Protein AF-A0A3S2DM62-F1 (afdb_monomer_lite)

Radius of gyration: 19.11 Å; chains: 1; bounding box: 49×26×54 Å

Secondary structure (DSSP, 8-state):
------PPBTTB----------EE-HHHHHHHHT-SS----TT-EEEE---S-HHHHHHHHHHTT--HHHHHHHHT-SS-EEPPHHHHHHTTSSS-S--THHHH-GGGGGSSSPPTT---PPPTTTTTSSPP--

Sequence (134 aa):
PGAWNCLAKEGAYAGLSIDAGVKCDSACAFMLAGGIRRLVGPQARLSLYPMGQKLMVKAYLEEMAISSALFAAIERRSVERRLEPDMMLKVGLTTSLQSVDALTGATICEAVPRPENCRIRPSANAEADAPAKL

Structure (mmCIF, N/CA/C/O backbone):
data_AF-A0A3S2DM62-F1
#
_entry.id   AF-A0A3S2DM62-F1
#
loop_
_atom_site.group_PDB
_atom_site.id
_atom_site.type_symbol
_atom_site.label_atom_id
_atom_site.label_alt_id
_atom_site.label_comp_id
_atom_site.label_asym_id
_atom_site.label_entity_id
_atom_site.label_seq_id
_atom_site.pdbx_PDB_ins_code
_atom_site.Cartn_x
_atom_site.Cartn_y
_atom_site.Cartn_z
_atom_site.occupancy
_atom_site.B_iso_or_equiv
_atom_site.auth_seq_id
_atom_site.auth_comp_id
_atom_site.auth_asym_id
_atom_site.auth_atom_id
_atom_site.pdbx_PDB_model_num
ATOM 1 N N . PRO A 1 1 ? 34.638 10.005 -18.981 1.00 39.81 1 PRO A N 1
ATOM 2 C CA . PRO A 1 1 ? 33.177 10.007 -18.727 1.00 39.81 1 PRO A CA 1
ATOM 3 C C . PRO A 1 1 ? 32.436 10.655 -19.907 1.00 39.81 1 PRO A C 1
ATOM 5 O O . PRO A 1 1 ? 32.638 11.835 -20.171 1.00 39.81 1 PRO A O 1
ATOM 8 N N . GLY A 1 2 ? 31.673 9.869 -20.674 1.00 50.91 2 GLY A N 1
ATOM 9 C CA . GLY A 1 2 ? 30.890 10.383 -21.803 1.00 50.91 2 GLY A CA 1
ATOM 10 C C . GLY A 1 2 ? 29.743 11.269 -21.315 1.00 50.91 2 GLY A C 1
ATOM 11 O O . GLY A 1 2 ? 29.118 10.962 -20.302 1.00 50.91 2 GLY A O 1
ATOM 12 N N . ALA A 1 3 ? 29.498 12.382 -22.005 1.00 52.56 3 ALA A N 1
ATOM 13 C CA . ALA A 1 3 ? 28.375 13.261 -21.710 1.00 52.56 3 ALA A CA 1
ATOM 14 C C . ALA A 1 3 ? 27.061 12.498 -21.931 1.00 52.56 3 ALA A C 1
ATOM 16 O O . ALA A 1 3 ? 26.787 12.042 -23.041 1.00 52.56 3 ALA A O 1
ATOM 17 N N . TRP A 1 4 ? 26.261 12.357 -20.876 1.00 61.16 4 TRP A N 1
ATOM 18 C CA . TRP A 1 4 ? 24.910 11.817 -20.964 1.00 61.16 4 TRP A CA 1
ATOM 19 C C . TRP A 1 4 ? 24.067 12.814 -21.760 1.00 61.16 4 TRP A C 1
ATOM 21 O O . TRP A 1 4 ? 23.696 13.869 -21.248 1.00 61.16 4 TRP A O 1
ATOM 31 N N . ASN A 1 5 ? 23.815 12.529 -23.035 1.00 61.22 5 ASN A N 1
ATOM 32 C CA . ASN A 1 5 ? 22.840 13.275 -23.810 1.00 61.22 5 ASN A CA 1
ATOM 33 C C . ASN A 1 5 ? 21.483 12.589 -23.605 1.00 61.22 5 ASN A C 1
ATOM 35 O O . ASN A 1 5 ? 21.317 11.408 -23.883 1.00 61.22 5 ASN A O 1
ATOM 39 N N . CYS A 1 6 ? 20.499 13.296 -23.054 1.00 65.75 6 CYS A N 1
ATOM 40 C CA . CYS A 1 6 ? 19.151 12.760 -22.838 1.00 65.75 6 CYS A CA 1
ATOM 41 C C . CYS A 1 6 ? 18.383 12.633 -24.170 1.00 65.75 6 CYS A C 1
ATOM 43 O O . CYS A 1 6 ? 17.266 13.130 -24.301 1.00 65.75 6 CYS A O 1
ATOM 45 N N . LEU A 1 7 ? 18.995 12.041 -25.198 1.00 69.88 7 LEU A N 1
ATOM 46 C CA . LEU A 1 7 ? 18.390 11.842 -26.507 1.00 69.88 7 LEU A CA 1
ATOM 47 C C . LEU A 1 7 ? 17.576 10.548 -26.499 1.00 69.88 7 LEU A C 1
ATOM 49 O O . LEU A 1 7 ? 18.064 9.488 -26.114 1.00 69.88 7 LEU A O 1
ATOM 53 N N . ALA A 1 8 ? 16.320 10.648 -26.931 1.00 65.88 8 ALA A N 1
ATOM 54 C CA . ALA A 1 8 ? 15.441 9.500 -27.080 1.00 65.88 8 ALA A CA 1
ATOM 55 C C . ALA A 1 8 ? 15.969 8.564 -28.175 1.00 65.88 8 ALA A C 1
ATOM 57 O O . ALA A 1 8 ? 16.284 9.007 -29.283 1.00 65.88 8 ALA A O 1
ATOM 58 N N . LYS A 1 9 ? 16.001 7.259 -27.900 1.00 64.19 9 LYS A N 1
ATOM 59 C CA . LYS A 1 9 ? 16.238 6.255 -28.938 1.00 64.19 9 LYS A CA 1
ATOM 60 C C . LYS A 1 9 ? 14.898 5.973 -29.614 1.00 64.19 9 LYS A C 1
ATOM 62 O O . LYS A 1 9 ? 13.932 5.648 -28.933 1.00 64.19 9 LYS A O 1
ATOM 67 N N . GLU A 1 10 ? 14.820 6.155 -30.932 1.00 65.31 10 GLU A N 1
ATOM 68 C CA . GLU A 1 10 ? 13.584 5.929 -31.710 1.00 65.31 10 GLU A CA 1
ATOM 69 C C . GLU A 1 10 ? 12.370 6.729 -31.184 1.00 65.31 10 GLU A C 1
ATOM 71 O O . GLU A 1 10 ? 11.228 6.281 -31.232 1.00 65.31 10 GLU A O 1
ATOM 76 N N . GLY A 1 11 ? 12.611 7.931 -30.648 1.00 67.88 11 GLY A N 1
ATOM 77 C CA . GLY A 1 11 ? 11.551 8.806 -30.135 1.00 67.88 11 GLY A CA 1
ATOM 78 C C . GLY A 1 11 ? 10.948 8.382 -28.791 1.00 67.88 11 GLY A C 1
ATOM 79 O O . GLY A 1 11 ? 9.983 9.004 -28.349 1.00 67.88 11 GLY A O 1
ATOM 80 N N . ALA A 1 12 ? 11.506 7.373 -28.113 1.00 66.06 12 ALA A N 1
ATOM 81 C CA . ALA A 1 12 ? 11.097 7.003 -26.763 1.00 66.06 12 ALA A CA 1
ATOM 82 C C . ALA A 1 12 ? 12.275 6.911 -25.779 1.00 66.06 12 ALA A C 1
ATOM 84 O O . ALA A 1 12 ? 13.431 6.660 -26.127 1.00 66.06 12 ALA A O 1
ATOM 85 N N . TYR A 1 13 ? 11.951 7.169 -24.515 1.00 69.31 13 TYR A N 1
ATOM 86 C CA . TYR A 1 13 ? 12.885 7.148 -23.401 1.00 69.31 13 TYR A CA 1
ATOM 87 C C . TYR A 1 13 ? 12.747 5.829 -22.650 1.00 69.31 13 TYR A C 1
ATOM 89 O O . TYR A 1 13 ? 11.641 5.444 -22.270 1.00 69.31 13 TYR A O 1
ATOM 97 N N . ALA A 1 14 ? 13.867 5.149 -22.420 1.00 71.62 14 ALA A N 1
ATOM 98 C CA . ALA A 1 14 ? 13.937 4.081 -21.436 1.00 71.62 14 ALA A CA 1
ATOM 99 C C . ALA A 1 14 ? 14.334 4.701 -20.092 1.00 71.62 14 ALA A C 1
ATOM 101 O O . ALA A 1 14 ? 15.314 5.440 -20.016 1.00 71.62 14 ALA A O 1
ATOM 102 N N . GLY A 1 15 ? 13.566 4.412 -19.048 1.00 70.19 15 GLY A N 1
ATOM 103 C CA . GLY A 1 15 ? 13.829 4.876 -17.691 1.00 70.19 15 GLY A CA 1
ATOM 104 C C . GLY A 1 15 ? 13.506 3.782 -16.686 1.00 70.19 15 GLY A C 1
ATOM 105 O O . GLY A 1 15 ? 12.772 2.843 -16.995 1.00 70.19 15 GLY A O 1
ATOM 106 N N . LEU A 1 16 ? 14.073 3.906 -15.492 1.00 70.25 16 LEU A N 1
ATOM 107 C CA . LEU A 1 16 ? 13.788 3.026 -14.366 1.00 70.25 16 LEU A CA 1
ATOM 108 C C . LEU A 1 16 ? 12.918 3.771 -13.363 1.00 70.25 16 LEU A C 1
ATOM 110 O O . LEU A 1 16 ? 13.188 4.933 -13.048 1.00 70.25 16 LEU A O 1
ATOM 114 N N . SER A 1 17 ? 11.893 3.099 -12.847 1.00 71.94 17 SER A N 1
ATOM 115 C CA . SER A 1 17 ? 11.264 3.527 -11.605 1.00 71.94 17 SER A CA 1
ATOM 116 C C . SER A 1 17 ? 12.194 3.192 -10.453 1.00 71.94 17 SER A C 1
ATOM 118 O O . SER A 1 17 ? 12.746 2.100 -10.393 1.00 71.94 17 SER A O 1
ATOM 120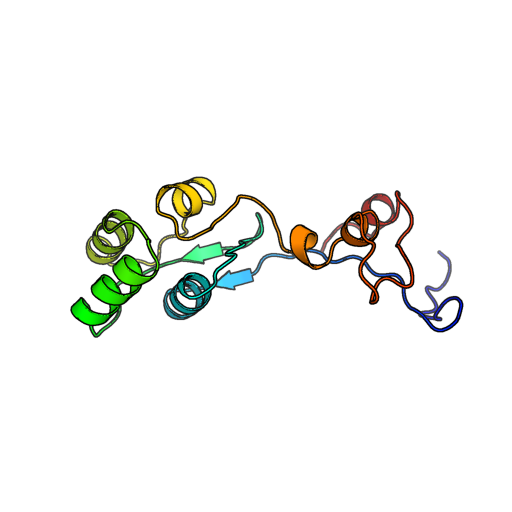 N N . ILE A 1 18 ? 12.374 4.141 -9.540 1.00 69.88 18 ILE A N 1
ATOM 121 C CA . ILE A 1 18 ? 13.076 3.897 -8.286 1.00 69.88 18 ILE A CA 1
ATOM 122 C C . ILE A 1 18 ? 12.195 4.356 -7.131 1.00 69.88 18 ILE A C 1
ATOM 124 O O . ILE A 1 18 ? 11.676 5.471 -7.135 1.00 69.88 18 ILE A O 1
ATOM 128 N N . ASP A 1 19 ? 12.044 3.503 -6.120 1.00 73.25 19 ASP A N 1
ATOM 129 C CA . ASP A 1 19 ? 11.612 3.947 -4.796 1.00 73.25 19 ASP A CA 1
ATOM 130 C C . ASP A 1 19 ? 12.816 4.608 -4.107 1.00 73.25 19 ASP A C 1
ATOM 132 O O . ASP A 1 19 ? 13.824 3.940 -3.841 1.00 73.25 19 ASP A O 1
ATOM 136 N N . ALA A 1 20 ? 12.724 5.926 -3.909 1.00 74.12 20 ALA A N 1
ATOM 137 C CA . ALA A 1 20 ? 13.711 6.763 -3.221 1.00 74.12 20 ALA A CA 1
ATOM 138 C C . ALA A 1 20 ? 13.289 7.099 -1.775 1.00 74.12 20 ALA A C 1
ATOM 140 O O . ALA A 1 20 ? 13.870 7.971 -1.129 1.00 74.12 20 ALA A O 1
ATOM 141 N N . GLY A 1 21 ? 12.261 6.416 -1.262 1.00 78.75 21 GLY A N 1
ATOM 142 C CA . GLY A 1 21 ? 11.695 6.673 0.050 1.00 78.75 21 GLY A CA 1
ATOM 143 C C . GLY A 1 21 ? 10.789 7.906 0.073 1.00 78.75 21 GLY A C 1
ATOM 144 O O . GLY A 1 21 ? 11.081 8.970 -0.465 1.00 78.75 21 GLY A O 1
ATOM 145 N N . VAL A 1 22 ? 9.660 7.768 0.759 1.00 85.12 22 VAL A N 1
ATOM 146 C CA . VAL A 1 22 ? 8.681 8.837 0.984 1.00 85.12 22 VAL A CA 1
ATOM 147 C C . VAL A 1 22 ? 8.226 8.802 2.438 1.00 85.12 22 VAL A C 1
ATOM 149 O O . VAL A 1 22 ? 8.320 7.763 3.096 1.00 85.12 22 VAL A O 1
ATOM 152 N N . LYS A 1 23 ? 7.744 9.929 2.964 1.00 89.38 23 LYS A N 1
ATOM 153 C CA . LYS A 1 23 ? 7.037 9.973 4.249 1.00 89.38 23 LYS A CA 1
ATOM 154 C C . LYS A 1 23 ? 5.543 10.153 3.995 1.00 89.38 23 LYS A C 1
ATOM 156 O O . LYS A 1 23 ? 5.158 11.026 3.226 1.00 89.38 23 LYS A O 1
ATOM 161 N N . CYS A 1 24 ? 4.733 9.321 4.634 1.00 89.50 24 CYS A N 1
ATOM 162 C CA . CYS A 1 24 ? 3.280 9.290 4.504 1.00 89.50 24 CYS A CA 1
ATOM 163 C C . CYS A 1 24 ? 2.692 9.199 5.912 1.00 89.50 24 CYS A C 1
ATOM 165 O O . CYS A 1 24 ? 2.918 8.207 6.602 1.00 89.50 24 CYS A O 1
ATOM 167 N N . ASP A 1 25 ? 1.995 10.238 6.355 1.00 90.00 25 ASP A N 1
ATOM 168 C CA . ASP A 1 25 ? 1.369 10.267 7.674 1.00 90.00 25 ASP A CA 1
ATOM 169 C C . ASP A 1 25 ? -0.110 9.842 7.606 1.00 90.00 25 ASP A C 1
ATOM 171 O O . ASP A 1 25 ? -0.594 9.360 6.577 1.00 90.00 25 ASP A O 1
ATOM 175 N N . SER A 1 26 ? -0.837 9.998 8.713 1.00 89.38 26 SER A N 1
ATOM 176 C CA . SER A 1 26 ? -2.199 9.490 8.902 1.00 89.38 26 SER A CA 1
ATOM 177 C C . SER A 1 26 ? -3.157 9.754 7.736 1.00 89.38 26 SER A C 1
ATOM 179 O O . SER A 1 26 ? -3.833 8.830 7.290 1.00 89.38 26 SER A O 1
ATOM 181 N N . ALA A 1 27 ? -3.221 10.982 7.208 1.00 90.00 27 ALA A N 1
ATOM 182 C CA . ALA A 1 27 ? -4.144 11.294 6.113 1.00 90.00 27 ALA A CA 1
ATOM 183 C C . ALA A 1 27 ? -3.771 10.536 4.828 1.00 90.00 27 ALA A C 1
ATOM 185 O O . ALA A 1 27 ? -4.629 9.956 4.163 1.00 90.00 27 ALA A O 1
ATOM 186 N N . CYS A 1 28 ? -2.476 10.478 4.521 1.00 92.50 28 CYS A N 1
ATOM 187 C CA . CYS A 1 28 ? -1.950 9.730 3.386 1.00 92.50 28 CYS A CA 1
ATOM 188 C C . CYS A 1 28 ? -2.199 8.214 3.530 1.00 92.50 28 CYS A C 1
ATOM 190 O O . CYS A 1 28 ? -2.580 7.550 2.566 1.00 92.50 28 CYS A O 1
ATOM 192 N N . ALA A 1 29 ? -2.075 7.667 4.740 1.00 91.44 29 ALA A N 1
ATOM 193 C CA . ALA A 1 29 ? -2.364 6.263 5.013 1.00 91.44 29 ALA A CA 1
ATOM 194 C C . ALA A 1 29 ? -3.844 5.901 4.809 1.00 91.44 29 ALA A C 1
ATOM 196 O O . ALA A 1 29 ? -4.152 4.804 4.340 1.00 91.44 29 ALA A O 1
ATOM 197 N N . PHE A 1 30 ? -4.765 6.818 5.120 1.00 92.00 30 PHE A N 1
ATOM 198 C CA . PHE A 1 30 ? -6.180 6.619 4.811 1.00 92.00 30 PHE A CA 1
ATOM 199 C C . PHE A 1 30 ? -6.452 6.716 3.309 1.00 92.00 30 PHE A C 1
ATOM 201 O O . PHE A 1 30 ? -7.203 5.904 2.792 1.00 92.00 30 PHE A O 1
ATOM 208 N N . MET A 1 31 ? -5.776 7.598 2.570 1.00 94.19 31 MET A N 1
ATOM 209 C CA . MET A 1 31 ? -5.866 7.587 1.101 1.00 94.19 31 MET A CA 1
ATOM 210 C C . MET A 1 31 ? -5.388 6.255 0.504 1.00 94.19 31 MET A C 1
ATOM 212 O O . MET A 1 31 ? -6.030 5.719 -0.398 1.00 94.19 31 MET A O 1
ATOM 216 N N . LEU A 1 32 ? -4.301 5.686 1.039 1.00 93.38 32 LEU A N 1
ATOM 217 C CA . LEU A 1 32 ? -3.826 4.353 0.660 1.00 93.38 32 LEU A CA 1
ATOM 218 C C . LEU A 1 32 ? -4.876 3.269 0.957 1.00 93.38 32 LEU A C 1
ATOM 220 O O . LEU A 1 32 ? -5.102 2.398 0.119 1.00 93.38 32 LEU A O 1
ATOM 224 N N . ALA A 1 33 ? -5.522 3.319 2.126 1.00 94.62 33 ALA A N 1
ATOM 225 C CA . ALA A 1 33 ? -6.517 2.335 2.555 1.00 94.62 33 ALA A CA 1
ATOM 226 C C . ALA A 1 33 ? -7.688 2.176 1.571 1.00 94.62 33 ALA A C 1
ATOM 228 O O . ALA A 1 33 ? -8.210 1.067 1.454 1.00 94.62 33 ALA A O 1
ATOM 229 N N . GLY A 1 34 ? -8.038 3.242 0.841 1.00 94.81 34 GLY A N 1
ATOM 230 C CA . GLY A 1 34 ? -9.133 3.272 -0.134 1.00 94.81 34 GLY A CA 1
ATOM 231 C C . GLY A 1 34 ? -8.851 2.562 -1.458 1.00 94.81 34 GLY A C 1
ATOM 232 O O . GLY A 1 34 ? -9.745 2.441 -2.292 1.00 94.81 34 GLY A O 1
ATOM 233 N N . GLY A 1 35 ? -7.616 2.110 -1.688 1.00 92.88 35 GLY A N 1
ATOM 234 C CA . GLY A 1 35 ? -7.244 1.386 -2.901 1.00 92.88 35 GLY A CA 1
ATOM 235 C C . GLY A 1 35 ? -7.601 -0.103 -2.857 1.00 92.88 35 GLY A C 1
ATOM 236 O O . GLY A 1 35 ? -7.514 -0.749 -1.817 1.00 92.88 35 GLY A O 1
ATOM 237 N N . ILE A 1 36 ? -7.897 -0.685 -4.025 1.00 90.75 36 ILE A N 1
ATOM 238 C CA . ILE A 1 36 ? -8.071 -2.145 -4.188 1.00 90.75 36 ILE A CA 1
ATOM 239 C C . ILE A 1 36 ? -6.715 -2.868 -4.157 1.00 90.75 36 ILE A C 1
ATOM 241 O O . ILE A 1 36 ? -6.596 -3.979 -3.646 1.00 90.75 36 ILE A O 1
ATOM 245 N N . ARG A 1 37 ? -5.670 -2.231 -4.700 1.00 90.81 37 ARG A N 1
ATOM 246 C CA . ARG A 1 37 ? -4.278 -2.692 -4.623 1.00 90.81 37 ARG A CA 1
ATOM 247 C C . ARG A 1 37 ? -3.467 -1.639 -3.882 1.00 90.81 37 ARG A C 1
ATOM 249 O O . ARG A 1 37 ? -3.348 -0.513 -4.353 1.00 90.81 37 ARG A O 1
ATOM 256 N N . ARG A 1 38 ? -2.929 -2.012 -2.723 1.00 92.31 38 ARG A N 1
ATOM 257 C CA . ARG A 1 38 ? -2.269 -1.099 -1.781 1.00 92.31 38 ARG A CA 1
ATOM 258 C C . ARG A 1 38 ? -0.820 -1.524 -1.630 1.00 92.31 38 ARG A C 1
ATOM 260 O O . ARG A 1 38 ? -0.547 -2.581 -1.056 1.00 92.31 38 ARG A O 1
ATOM 267 N N . LEU A 1 39 ? 0.078 -0.729 -2.199 1.00 89.75 39 LEU A N 1
ATOM 268 C CA . LEU A 1 39 ? 1.507 -1.014 -2.286 1.00 89.75 39 LEU A CA 1
ATOM 269 C C . LEU A 1 39 ? 2.282 0.059 -1.531 1.00 89.75 39 LEU A C 1
ATOM 271 O O . LEU A 1 39 ? 1.984 1.245 -1.651 1.00 89.75 39 LEU A O 1
ATOM 275 N N . VAL A 1 40 ? 3.280 -0.367 -0.767 1.00 89.19 40 VAL A N 1
ATOM 276 C CA . VAL A 1 40 ? 4.182 0.525 -0.039 1.00 89.19 40 VAL A CA 1
ATOM 277 C C . VAL A 1 40 ? 5.590 0.025 -0.293 1.00 89.19 40 VAL A C 1
ATOM 279 O O . VAL A 1 40 ? 5.904 -1.129 -0.005 1.00 89.19 40 VAL A O 1
ATOM 282 N N . GLY A 1 41 ? 6.420 0.889 -0.869 1.00 85.81 41 GLY A N 1
ATOM 283 C CA . GLY A 1 41 ? 7.806 0.554 -1.154 1.00 85.81 41 GLY A CA 1
ATOM 284 C C . GLY A 1 41 ? 8.628 0.357 0.130 1.00 85.81 41 GLY A C 1
ATOM 285 O O . GLY A 1 41 ? 8.304 0.934 1.174 1.00 85.81 41 GLY A O 1
ATOM 286 N N . PRO A 1 42 ? 9.695 -0.458 0.095 1.00 81.81 42 PRO A N 1
ATOM 287 C CA . PRO A 1 42 ? 10.470 -0.830 1.282 1.00 81.81 42 PRO A CA 1
ATOM 288 C C . PRO A 1 42 ? 11.163 0.363 1.957 1.00 81.81 42 PRO A C 1
ATOM 290 O O . PRO A 1 42 ? 11.441 0.324 3.159 1.00 81.81 42 PRO A O 1
ATOM 293 N N . GLN A 1 43 ? 11.441 1.434 1.207 1.00 83.31 43 GLN A N 1
ATOM 294 C CA . GLN A 1 43 ? 12.073 2.638 1.747 1.00 83.31 43 GLN A CA 1
ATOM 295 C C . GLN A 1 43 ? 11.059 3.676 2.240 1.00 83.31 43 GLN A C 1
ATOM 297 O O . GLN A 1 43 ? 11.438 4.649 2.899 1.00 83.31 43 GLN A O 1
ATOM 302 N N . ALA A 1 44 ? 9.765 3.466 1.989 1.00 87.56 44 ALA A N 1
ATOM 303 C CA . ALA A 1 44 ? 8.722 4.343 2.486 1.00 87.56 44 ALA A CA 1
ATOM 304 C C . ALA A 1 44 ? 8.601 4.269 4.019 1.00 87.56 44 ALA A C 1
ATOM 306 O O . ALA A 1 44 ? 8.796 3.239 4.680 1.00 87.56 44 ALA A O 1
ATOM 307 N N . ARG A 1 45 ? 8.276 5.417 4.610 1.00 89.00 45 ARG A N 1
ATOM 308 C CA . ARG A 1 45 ? 7.981 5.571 6.030 1.00 89.00 45 ARG A CA 1
ATOM 309 C C . ARG A 1 45 ? 6.532 5.988 6.161 1.00 89.00 45 ARG A C 1
ATOM 311 O O . ARG A 1 45 ? 6.191 7.133 5.880 1.00 89.00 45 ARG A O 1
ATOM 318 N N . LEU A 1 46 ? 5.706 5.043 6.583 1.00 90.94 46 LEU A N 1
ATOM 319 C CA . LEU A 1 46 ? 4.287 5.266 6.787 1.00 90.94 46 LEU A CA 1
ATOM 320 C C . LEU A 1 46 ? 3.995 5.294 8.281 1.00 90.94 46 LEU A C 1
ATOM 322 O O . LEU A 1 46 ? 4.458 4.416 9.014 1.00 90.94 46 LEU A O 1
ATOM 326 N N . SER A 1 47 ? 3.283 6.313 8.738 1.00 89.50 47 SER A N 1
ATOM 327 C CA . SER A 1 47 ? 3.027 6.555 10.148 1.00 89.50 47 SER A CA 1
ATOM 328 C C . SER A 1 47 ? 1.570 6.904 10.405 1.00 89.50 47 SER A C 1
ATOM 330 O O . SER A 1 47 ? 0.875 7.433 9.544 1.00 89.50 47 SER A O 1
ATOM 332 N N . LEU A 1 48 ? 1.097 6.565 11.605 1.00 88.88 48 LEU A N 1
ATOM 333 C CA . LEU A 1 48 ? -0.276 6.819 12.026 1.00 88.88 48 LEU A CA 1
ATOM 334 C C . LEU A 1 48 ? -0.311 7.403 13.438 1.00 88.88 48 LEU A C 1
ATOM 336 O O . LEU A 1 48 ? 0.491 7.032 14.300 1.00 88.88 48 LEU A O 1
ATOM 340 N N . TYR A 1 49 ? -1.285 8.273 13.663 1.00 88.12 49 TYR A N 1
ATOM 341 C CA . TYR A 1 49 ? -1.650 8.869 14.943 1.00 88.12 49 TYR A CA 1
ATOM 342 C C . TYR A 1 49 ? -3.168 9.129 14.978 1.00 88.12 49 TYR A C 1
ATOM 344 O O . TYR A 1 49 ? -3.795 9.217 13.916 1.00 88.12 49 TYR A O 1
ATOM 352 N N . PRO A 1 50 ? -3.785 9.221 16.170 1.00 88.50 50 PRO A N 1
ATOM 353 C CA . PRO A 1 50 ? -5.216 9.471 16.296 1.00 88.50 50 PRO A CA 1
ATOM 354 C C . PRO A 1 50 ? -5.642 10.744 15.569 1.00 88.50 50 PRO A C 1
ATOM 356 O O . PRO A 1 50 ? -5.063 11.810 15.763 1.00 88.50 50 PRO A O 1
ATOM 359 N N . MET A 1 51 ? -6.689 10.624 14.761 1.00 84.62 51 MET A N 1
ATOM 360 C CA . MET A 1 51 ? -7.323 11.734 14.057 1.00 84.62 51 MET A CA 1
ATOM 361 C C . MET A 1 51 ? -8.686 12.047 14.687 1.00 84.62 51 MET A C 1
ATOM 363 O O . MET A 1 51 ? -9.219 11.279 15.495 1.00 84.62 51 MET A O 1
ATOM 367 N N . GLY A 1 52 ? -9.263 13.193 14.322 1.00 87.88 52 GLY A N 1
ATOM 368 C CA . GLY A 1 52 ? -10.658 13.498 14.646 1.00 87.88 52 GLY A CA 1
ATOM 369 C C . GLY A 1 52 ? -11.632 12.484 14.025 1.00 87.88 52 GLY A C 1
ATOM 370 O O . GLY A 1 52 ? -11.246 11.638 13.225 1.00 87.88 52 GLY A O 1
ATOM 371 N N . GLN A 1 53 ? -12.919 12.579 14.378 1.00 90.75 53 GLN A N 1
ATOM 372 C CA . GLN A 1 53 ? -13.980 11.719 13.820 1.00 90.75 53 GLN A CA 1
ATOM 373 C C . GLN A 1 53 ? -13.717 10.208 13.995 1.00 90.75 53 GLN A C 1
ATOM 375 O O . GLN A 1 53 ? -13.941 9.409 13.091 1.00 90.75 53 GLN A O 1
ATOM 380 N N . LYS A 1 54 ? -13.275 9.803 15.191 1.00 91.31 54 LYS A N 1
ATOM 381 C CA . LYS A 1 54 ? -12.872 8.426 15.537 1.00 91.31 54 LYS A CA 1
ATOM 382 C C . LYS A 1 54 ? -13.809 7.326 15.029 1.00 91.31 54 LYS A C 1
ATOM 384 O O . LYS A 1 54 ? -13.340 6.316 14.516 1.00 91.31 54 LYS A O 1
ATOM 389 N N . LEU A 1 55 ? -15.122 7.520 15.162 1.00 93.25 55 LEU A N 1
ATOM 390 C CA . LEU A 1 55 ? -16.118 6.548 14.702 1.00 93.25 55 LEU A CA 1
ATOM 391 C C . LEU A 1 55 ? -16.127 6.404 13.174 1.00 93.25 55 LEU A C 1
ATOM 393 O O . LEU A 1 55 ? -16.205 5.282 12.687 1.00 93.25 55 LEU A O 1
ATOM 397 N N . MET A 1 56 ? -15.975 7.509 12.436 1.00 94.00 56 MET A N 1
ATOM 398 C CA . MET A 1 56 ? -15.883 7.489 10.972 1.00 94.00 56 MET A CA 1
ATOM 399 C C . MET A 1 56 ? -14.592 6.819 10.513 1.00 94.00 56 MET A C 1
ATOM 401 O O . MET A 1 56 ? -14.627 5.975 9.628 1.00 94.00 56 MET A O 1
ATOM 405 N N . VAL A 1 57 ? -13.462 7.131 11.157 1.00 93.25 57 VAL A N 1
ATOM 406 C CA . VAL A 1 57 ? -12.172 6.492 10.850 1.00 93.25 57 VAL A CA 1
ATOM 407 C C . VAL A 1 57 ? -12.242 4.986 11.092 1.00 93.25 57 VAL A C 1
ATOM 409 O O . VAL A 1 57 ? -11.805 4.207 10.250 1.00 93.25 57 VAL A O 1
ATOM 412 N N . LYS A 1 58 ? -12.813 4.559 12.223 1.00 94.00 58 LYS A N 1
ATOM 413 C CA . LYS A 1 58 ? -12.987 3.137 12.522 1.00 94.00 58 LYS A CA 1
ATOM 414 C C . LYS A 1 58 ? -13.869 2.447 11.475 1.00 94.00 58 LYS A C 1
ATOM 416 O O . LYS A 1 58 ? -13.453 1.423 10.945 1.00 94.00 58 LYS A O 1
ATOM 421 N N . ALA A 1 59 ? -15.038 3.016 11.171 1.00 96.00 59 ALA A N 1
ATOM 422 C CA . ALA A 1 59 ? -15.964 2.462 10.184 1.00 96.00 59 ALA A CA 1
ATOM 423 C C . ALA A 1 59 ? -15.323 2.368 8.791 1.00 96.00 59 ALA A C 1
ATOM 425 O O . ALA A 1 59 ? -15.423 1.336 8.141 1.00 96.00 59 ALA A O 1
ATOM 426 N N . TYR A 1 60 ? -14.591 3.405 8.379 1.00 94.94 60 TYR A N 1
ATOM 427 C CA . TYR A 1 60 ? -13.853 3.427 7.120 1.00 94.94 60 TYR A CA 1
ATOM 428 C C . TYR A 1 60 ? -12.806 2.309 7.034 1.00 94.94 60 TYR A C 1
ATOM 430 O O . TYR A 1 60 ? -12.735 1.594 6.038 1.00 94.94 60 TYR A O 1
ATOM 438 N N . LEU A 1 61 ? -12.002 2.118 8.086 1.00 94.94 61 LEU A N 1
ATOM 439 C CA . LEU A 1 61 ? -11.019 1.033 8.118 1.00 94.94 61 LEU A CA 1
ATOM 440 C C . LEU A 1 61 ? -11.696 -0.344 8.038 1.00 94.94 61 LEU A C 1
ATOM 442 O O . LEU A 1 61 ? -11.219 -1.208 7.305 1.00 94.94 61 LEU A O 1
ATOM 446 N N . GLU A 1 62 ? -12.810 -0.537 8.747 1.00 95.75 62 GLU A N 1
ATOM 447 C CA . GLU A 1 62 ? -13.594 -1.776 8.695 1.00 95.75 62 GLU A CA 1
ATOM 448 C C . GLU A 1 62 ? -14.178 -2.026 7.291 1.00 95.75 62 GLU A C 1
ATOM 450 O O . GLU A 1 62 ? -14.065 -3.141 6.782 1.00 95.75 62 GLU A O 1
ATOM 455 N N . GLU A 1 63 ? -14.715 -0.994 6.631 1.00 96.38 63 GLU A N 1
ATOM 456 C CA . GLU A 1 63 ? -15.229 -1.062 5.254 1.00 96.38 63 GLU A CA 1
ATOM 457 C C . GLU A 1 63 ? -14.131 -1.439 4.247 1.00 96.38 63 GLU A C 1
ATOM 459 O O . GLU A 1 63 ? -14.349 -2.253 3.352 1.00 96.38 63 GLU A O 1
ATOM 464 N N . MET A 1 64 ? -12.914 -0.919 4.436 1.00 96.69 64 MET A N 1
ATOM 465 C CA . MET A 1 64 ? -11.743 -1.235 3.606 1.00 96.69 64 MET A CA 1
ATOM 466 C C . MET A 1 64 ? -11.075 -2.579 3.963 1.00 96.69 64 MET A C 1
ATOM 468 O O . MET A 1 64 ? -9.949 -2.856 3.520 1.00 96.69 64 MET A O 1
ATOM 472 N N . ALA A 1 65 ? -11.748 -3.404 4.775 1.00 95.88 65 ALA A N 1
ATOM 473 C CA . ALA A 1 65 ? -11.277 -4.694 5.278 1.00 95.88 65 ALA A CA 1
ATOM 474 C C . ALA A 1 65 ? -9.917 -4.614 6.001 1.00 95.88 65 ALA A C 1
ATOM 476 O O . ALA A 1 65 ? -9.104 -5.540 5.946 1.00 95.88 65 ALA A O 1
ATOM 477 N N . ILE A 1 66 ? -9.658 -3.496 6.682 1.00 95.56 66 ILE A N 1
ATOM 478 C CA . ILE A 1 66 ? -8.477 -3.294 7.520 1.00 95.56 66 ILE A CA 1
ATOM 479 C C . ILE A 1 66 ? -8.814 -3.720 8.946 1.00 95.56 66 ILE A C 1
ATOM 481 O O . ILE A 1 66 ? -9.855 -3.378 9.506 1.00 95.56 66 ILE A O 1
ATOM 485 N N . SER A 1 67 ? -7.907 -4.476 9.561 1.00 94.00 67 SER A N 1
ATOM 486 C CA . SER A 1 67 ? -8.082 -4.997 10.910 1.00 94.00 67 SER A CA 1
ATOM 487 C C . SER A 1 67 ? -8.317 -3.870 11.915 1.00 94.00 67 SER A C 1
ATOM 489 O O . SER A 1 67 ? -7.515 -2.939 12.033 1.00 94.00 67 SER A O 1
ATOM 491 N N . SER A 1 68 ? -9.351 -4.015 12.743 1.00 89.94 68 SER A N 1
ATOM 492 C CA . SER A 1 68 ? -9.631 -3.117 13.872 1.00 89.94 68 SER A CA 1
ATOM 493 C C . SER A 1 68 ? -8.482 -3.048 14.891 1.00 89.94 68 SER A C 1
ATOM 495 O O . SER A 1 68 ? -8.382 -2.084 15.655 1.00 89.94 68 SER A O 1
ATOM 497 N N . ALA A 1 69 ? -7.555 -4.016 14.862 1.00 89.00 69 ALA A N 1
ATOM 498 C CA . ALA A 1 69 ? -6.309 -3.969 15.620 1.00 89.00 69 ALA A CA 1
ATOM 499 C C . ALA A 1 69 ? -5.433 -2.764 15.236 1.00 89.00 69 ALA A C 1
ATOM 501 O O . ALA A 1 69 ? -4.740 -2.226 16.101 1.00 89.00 69 ALA A O 1
ATOM 502 N N . LEU A 1 70 ? -5.486 -2.309 13.976 1.00 89.44 70 LEU A N 1
ATOM 503 C CA . LEU A 1 70 ? -4.808 -1.089 13.546 1.00 89.44 70 LEU A CA 1
ATOM 504 C C . LEU A 1 70 ? -5.400 0.123 14.263 1.00 89.44 70 LEU A C 1
ATOM 506 O O . LEU A 1 70 ? -4.661 0.859 14.907 1.00 89.44 70 LEU A O 1
ATOM 510 N N . PHE A 1 71 ? -6.724 0.284 14.240 1.00 90.62 71 PHE A N 1
ATOM 511 C CA . PHE A 1 71 ? -7.404 1.388 14.921 1.00 90.62 71 PHE A CA 1
ATOM 512 C C . PHE A 1 71 ? -7.100 1.413 16.427 1.00 90.62 71 PHE A C 1
ATOM 514 O O . PHE A 1 71 ? -6.723 2.448 16.973 1.00 90.62 71 PHE A O 1
ATOM 521 N N . ALA A 1 72 ? -7.157 0.255 17.094 1.00 88.81 72 ALA A N 1
ATOM 522 C CA . ALA A 1 72 ? -6.782 0.142 18.503 1.00 88.81 72 ALA A CA 1
ATOM 523 C C . ALA A 1 72 ? -5.305 0.504 18.760 1.00 88.81 72 ALA A C 1
ATOM 525 O O . ALA A 1 72 ? -4.980 1.076 19.802 1.00 88.81 72 ALA A O 1
ATOM 526 N N . ALA A 1 73 ? -4.399 0.182 17.830 1.00 85.94 73 ALA A N 1
ATOM 527 C CA . ALA A 1 73 ? -2.987 0.541 17.930 1.00 85.94 73 ALA A CA 1
ATOM 528 C C . ALA A 1 73 ? -2.739 2.043 17.719 1.00 85.94 73 ALA A C 1
ATOM 530 O O . ALA A 1 73 ? -1.861 2.591 18.389 1.00 85.94 73 ALA A O 1
ATOM 531 N N . ILE A 1 74 ? -3.509 2.691 16.836 1.00 87.06 74 ILE A N 1
ATOM 532 C CA . ILE A 1 74 ? -3.500 4.146 16.628 1.00 87.06 74 ILE A CA 1
ATOM 533 C C . ILE A 1 74 ? -3.966 4.845 17.910 1.00 87.06 74 ILE A C 1
ATOM 535 O O . ILE A 1 74 ? -3.233 5.653 18.467 1.00 87.06 74 ILE A O 1
ATOM 539 N N . GLU A 1 75 ? -5.141 4.477 18.432 1.00 85.94 75 GLU A N 1
ATOM 540 C CA . GLU A 1 75 ? -5.769 5.112 19.605 1.00 85.94 75 GLU A CA 1
ATOM 541 C C . GLU A 1 75 ? -4.926 5.029 20.882 1.00 85.94 75 GLU A C 1
ATOM 543 O O . GLU A 1 75 ? -4.933 5.943 21.704 1.00 85.94 75 GLU A O 1
ATOM 548 N N . ARG A 1 76 ? -4.174 3.940 21.061 1.00 80.00 76 ARG A N 1
ATOM 549 C CA . ARG A 1 76 ? -3.311 3.745 22.237 1.00 80.00 76 ARG A CA 1
ATOM 550 C C . ARG A 1 76 ? -2.038 4.592 22.210 1.00 80.00 76 ARG A C 1
ATOM 552 O O . ARG A 1 76 ? -1.272 4.538 23.172 1.00 80.00 76 ARG A O 1
ATOM 559 N N . ARG A 1 77 ? -1.743 5.300 21.116 1.00 68.00 77 ARG A N 1
ATOM 560 C CA . ARG A 1 77 ? -0.447 5.956 20.910 1.00 68.00 77 ARG A CA 1
ATOM 561 C C . ARG A 1 77 ? -0.631 7.439 20.634 1.00 68.00 77 ARG A C 1
ATOM 563 O O . ARG A 1 77 ? -1.208 7.830 19.633 1.00 68.00 77 ARG A O 1
ATOM 570 N N . SER A 1 78 ? -0.083 8.262 21.523 1.00 57.31 78 SER A N 1
ATOM 571 C CA . SER A 1 78 ? -0.053 9.723 21.387 1.00 57.31 78 SER A CA 1
ATOM 572 C C . SER A 1 78 ? 1.036 10.232 20.436 1.00 57.31 78 SER A C 1
ATOM 574 O O . SER A 1 78 ? 1.088 11.427 20.169 1.00 57.31 78 SER A O 1
ATOM 576 N N . VAL A 1 79 ? 1.914 9.351 19.938 1.00 61.75 79 VAL A N 1
ATOM 577 C CA . VAL A 1 79 ? 3.072 9.711 19.109 1.00 61.75 79 VAL A CA 1
ATOM 578 C C . VAL A 1 79 ? 3.032 8.952 17.789 1.00 61.75 79 VAL A C 1
ATOM 580 O O . VAL A 1 79 ? 2.765 7.746 17.766 1.00 61.75 79 VAL A O 1
ATOM 583 N N . GLU A 1 80 ? 3.349 9.672 16.714 1.00 68.62 80 GLU A N 1
ATOM 584 C CA . GLU A 1 80 ? 3.566 9.153 15.368 1.00 68.62 80 GLU A CA 1
ATOM 585 C C . GLU A 1 80 ? 4.523 7.950 15.404 1.00 68.62 80 GLU A C 1
ATOM 587 O O . GLU A 1 80 ? 5.684 8.065 15.805 1.00 68.62 80 GLU A O 1
ATOM 592 N N . ARG A 1 81 ? 4.041 6.767 15.003 1.00 72.81 81 ARG A N 1
ATOM 593 C CA . ARG A 1 81 ? 4.889 5.574 14.897 1.00 72.81 81 ARG A CA 1
ATOM 594 C C . ARG A 1 81 ? 4.932 5.070 13.467 1.00 72.81 81 ARG A C 1
ATOM 596 O O . ARG A 1 81 ? 3.889 4.829 12.866 1.00 72.81 81 ARG A O 1
ATOM 603 N N . ARG A 1 82 ? 6.153 4.828 12.982 1.00 83.69 82 ARG A N 1
ATOM 604 C CA . ARG A 1 82 ? 6.395 4.095 11.741 1.00 83.69 82 ARG A CA 1
ATOM 605 C C . ARG A 1 82 ? 5.792 2.692 11.829 1.00 83.69 82 ARG A C 1
ATOM 607 O O . ARG A 1 82 ? 6.043 1.957 12.785 1.00 83.69 82 ARG A O 1
ATOM 614 N N . LEU A 1 83 ? 5.011 2.329 10.825 1.00 87.50 83 LEU A N 1
ATOM 615 C CA . LEU A 1 83 ? 4.554 0.968 10.612 1.00 87.50 83 LEU A CA 1
ATOM 616 C C . LEU A 1 83 ? 5.609 0.196 9.822 1.00 87.50 83 LEU A C 1
ATOM 618 O O . LEU A 1 83 ? 6.148 0.693 8.835 1.00 87.50 83 LEU A O 1
ATOM 622 N N . GLU A 1 84 ? 5.891 -1.022 10.269 1.00 88.38 84 GLU A N 1
ATOM 623 C CA . GLU A 1 84 ? 6.747 -1.951 9.534 1.00 88.38 84 GLU A CA 1
ATOM 624 C C . GLU A 1 84 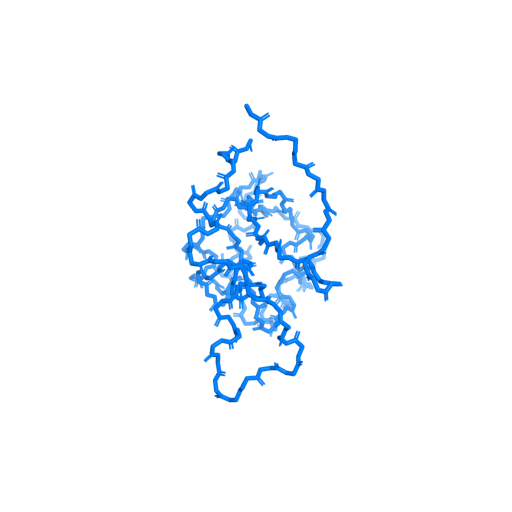? 5.945 -2.630 8.410 1.00 88.38 84 GLU A C 1
ATOM 626 O O . GLU A 1 84 ? 4.760 -2.916 8.622 1.00 88.38 84 GLU A O 1
ATOM 631 N N . PRO A 1 85 ? 6.549 -2.921 7.242 1.00 88.88 85 PRO A N 1
ATOM 632 C CA . PRO A 1 85 ? 5.841 -3.489 6.089 1.00 88.88 85 PRO A CA 1
ATOM 633 C C . PRO A 1 85 ? 5.036 -4.759 6.405 1.00 88.88 85 PRO A C 1
ATOM 635 O O . PRO A 1 85 ? 3.866 -4.855 6.035 1.00 88.88 85 PRO A O 1
ATOM 638 N N . ASP A 1 86 ? 5.609 -5.689 7.173 1.00 90.12 86 ASP A N 1
ATOM 639 C CA . ASP A 1 86 ? 4.925 -6.929 7.570 1.00 90.12 86 ASP A CA 1
ATOM 640 C C . ASP A 1 86 ? 3.697 -6.662 8.442 1.00 90.12 86 ASP A C 1
ATOM 642 O O . ASP A 1 86 ? 2.672 -7.336 8.329 1.00 90.12 86 ASP A O 1
ATOM 646 N N . MET A 1 87 ? 3.775 -5.646 9.306 1.00 90.19 87 MET A N 1
ATOM 647 C CA . MET A 1 87 ? 2.640 -5.230 10.122 1.00 90.19 87 MET A CA 1
ATOM 648 C C . MET A 1 87 ? 1.551 -4.603 9.252 1.00 90.19 87 MET A C 1
ATOM 650 O O . MET A 1 87 ? 0.379 -4.896 9.476 1.00 90.19 87 MET A O 1
ATOM 654 N N . MET A 1 88 ? 1.920 -3.785 8.256 1.00 92.50 88 MET A N 1
ATOM 655 C CA . MET A 1 88 ? 0.959 -3.210 7.307 1.00 92.50 88 MET A CA 1
ATOM 656 C C . MET A 1 88 ? 0.208 -4.305 6.548 1.00 92.50 88 MET A C 1
ATOM 658 O O . MET A 1 88 ? -1.012 -4.224 6.428 1.00 92.50 88 MET A O 1
ATOM 662 N N . LEU A 1 89 ? 0.908 -5.354 6.109 1.00 93.50 89 LEU A N 1
ATOM 663 C CA . LEU A 1 89 ? 0.279 -6.489 5.438 1.00 93.50 89 LEU A CA 1
ATOM 664 C C . LEU A 1 89 ? -0.625 -7.271 6.395 1.00 93.50 89 LEU A C 1
ATOM 666 O O . LEU A 1 89 ? -1.774 -7.563 6.073 1.00 93.50 89 LEU A O 1
ATOM 670 N N . LYS A 1 90 ? -0.134 -7.565 7.604 1.00 93.38 90 LYS A N 1
ATOM 671 C CA . LYS A 1 90 ? -0.865 -8.340 8.616 1.00 93.38 90 LYS A CA 1
ATOM 672 C C . LYS A 1 90 ? -2.188 -7.694 9.023 1.00 93.38 90 LYS A C 1
ATOM 674 O O . LYS A 1 90 ? -3.157 -8.401 9.282 1.00 93.38 90 LYS A O 1
ATOM 679 N N . VAL A 1 91 ? -2.229 -6.365 9.119 1.00 93.19 91 VAL A N 1
ATOM 680 C CA . VAL A 1 91 ? -3.462 -5.630 9.445 1.00 93.19 91 VAL A CA 1
ATOM 681 C C . VAL A 1 91 ? -4.300 -5.287 8.216 1.00 93.19 91 VAL A C 1
ATOM 683 O O . VAL A 1 91 ? -5.369 -4.712 8.376 1.00 93.19 91 VAL A O 1
ATOM 686 N N . GLY A 1 92 ? -3.839 -5.622 7.010 1.00 94.06 92 GLY A N 1
ATOM 687 C CA . GLY A 1 92 ? -4.539 -5.345 5.759 1.00 94.06 92 GLY A CA 1
ATOM 688 C C . GLY A 1 92 ? -4.383 -3.915 5.241 1.00 94.06 92 GLY A C 1
ATOM 689 O O . GLY A 1 92 ? -5.074 -3.552 4.301 1.00 94.06 92 GLY A O 1
ATOM 690 N N . LEU A 1 93 ? -3.487 -3.094 5.796 1.00 93.69 93 LEU A N 1
ATOM 691 C CA . LEU A 1 93 ? -3.213 -1.750 5.270 1.00 93.69 93 LEU A CA 1
ATOM 692 C C . LEU A 1 93 ? -2.541 -1.802 3.885 1.00 93.69 93 LEU A C 1
ATOM 694 O O . LEU A 1 93 ? -2.820 -0.964 3.031 1.00 93.69 93 LEU A O 1
ATOM 698 N N . THR A 1 94 ? -1.697 -2.807 3.641 1.00 94.19 94 THR A N 1
ATOM 699 C CA . THR A 1 94 ? -1.206 -3.165 2.302 1.00 94.19 94 THR A CA 1
ATOM 700 C C . THR A 1 94 ? -1.818 -4.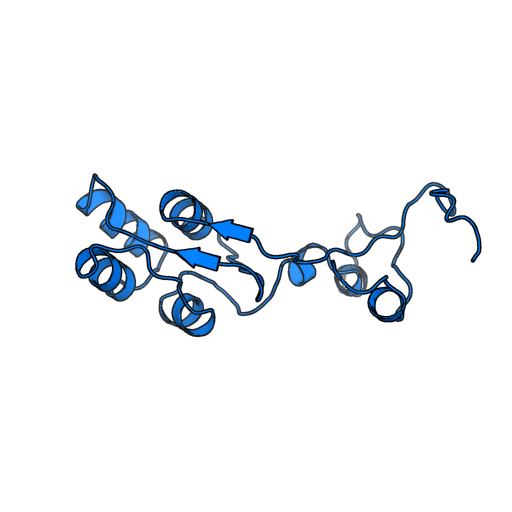483 1.843 1.00 94.19 94 THR A C 1
ATOM 702 O O . THR A 1 94 ? -2.242 -5.304 2.654 1.00 94.19 94 THR A O 1
ATOM 705 N N . THR A 1 95 ? -1.890 -4.693 0.527 1.00 93.25 95 THR A N 1
ATOM 706 C CA . THR A 1 95 ? -2.401 -5.948 -0.059 1.00 93.25 95 THR A CA 1
ATOM 707 C C . THR A 1 95 ? -1.286 -6.896 -0.499 1.00 93.25 95 THR A C 1
ATOM 709 O O . THR A 1 95 ? -1.557 -8.043 -0.835 1.00 93.25 95 THR A O 1
ATOM 712 N N . SER A 1 96 ? -0.036 -6.427 -0.544 1.00 88.75 96 SER A N 1
ATOM 713 C CA . SER A 1 96 ? 1.148 -7.245 -0.831 1.00 88.75 96 SER A CA 1
ATOM 714 C C . SER A 1 96 ? 2.424 -6.547 -0.342 1.00 88.75 96 SER A C 1
ATOM 716 O O . SER A 1 96 ? 2.387 -5.360 -0.019 1.00 88.75 96 SER A O 1
ATOM 718 N N . LEU A 1 97 ? 3.551 -7.265 -0.347 1.00 86.12 97 LEU A N 1
ATOM 719 C CA . LEU A 1 97 ? 4.891 -6.705 -0.101 1.00 86.12 97 LEU A CA 1
ATOM 720 C C . LEU A 1 97 ? 5.530 -6.083 -1.358 1.00 86.12 97 LEU A C 1
ATOM 722 O O . LEU A 1 97 ? 6.704 -5.723 -1.341 1.00 86.12 97 LEU A O 1
ATOM 726 N N . GLN A 1 98 ? 4.796 -6.005 -2.472 1.00 82.94 98 GLN A N 1
ATOM 727 C CA . GLN A 1 98 ? 5.324 -5.456 -3.716 1.00 82.94 98 GLN A CA 1
ATOM 728 C C . GLN A 1 98 ? 5.482 -3.927 -3.644 1.00 82.94 98 GLN A C 1
ATOM 730 O O . GLN A 1 98 ? 4.724 -3.232 -2.965 1.00 82.94 98 GLN A O 1
ATOM 735 N N . SER A 1 99 ? 6.463 -3.421 -4.391 1.00 78.50 99 SER A N 1
ATOM 736 C CA . SER A 1 99 ? 6.805 -2.000 -4.524 1.00 78.50 99 SER A CA 1
ATOM 737 C C . SER A 1 99 ? 6.118 -1.357 -5.742 1.00 78.50 99 SER A C 1
ATOM 739 O O . SER A 1 99 ? 5.407 -2.022 -6.497 1.00 78.50 99 SER A O 1
ATOM 741 N N . VAL A 1 100 ? 6.384 -0.066 -5.964 1.00 70.06 100 VAL A N 1
ATOM 742 C CA . VAL A 1 100 ? 6.035 0.703 -7.173 1.00 70.06 100 VAL A CA 1
ATOM 743 C C . VAL A 1 100 ? 6.446 -0.027 -8.456 1.00 70.06 100 VAL A C 1
ATOM 745 O O . VAL A 1 100 ? 5.723 0.035 -9.447 1.00 70.06 100 VAL A O 1
ATOM 748 N N . ASP A 1 101 ? 7.526 -0.809 -8.429 1.00 75.94 101 ASP A N 1
ATOM 749 C CA . ASP A 1 101 ? 7.988 -1.585 -9.587 1.00 75.94 101 ASP A CA 1
ATOM 750 C C . ASP A 1 101 ? 6.969 -2.633 -10.059 1.00 75.94 101 ASP A C 1
ATOM 752 O O . ASP A 1 101 ? 6.962 -3.005 -11.227 1.00 75.94 101 ASP A O 1
ATOM 756 N N . ALA A 1 102 ? 6.031 -3.063 -9.210 1.00 79.62 102 ALA A N 1
ATOM 757 C CA . ALA A 1 102 ? 4.922 -3.908 -9.655 1.00 79.62 102 ALA A CA 1
ATOM 758 C C . ALA A 1 102 ? 3.878 -3.163 -10.512 1.00 79.62 102 ALA A C 1
ATOM 760 O O . ALA A 1 102 ? 3.019 -3.808 -11.113 1.00 79.62 102 ALA A O 1
ATOM 761 N N . LEU A 1 103 ? 3.928 -1.826 -10.564 1.00 78.06 103 LEU A N 1
ATOM 762 C CA . LEU A 1 103 ? 3.057 -0.970 -11.380 1.00 78.06 103 LEU A CA 1
ATOM 763 C C . LEU A 1 103 ? 3.779 -0.362 -12.583 1.00 78.06 103 LEU A C 1
ATOM 765 O O . LEU A 1 103 ? 3.150 -0.125 -13.612 1.00 78.06 103 LEU A O 1
ATOM 769 N N . THR A 1 104 ? 5.080 -0.099 -12.458 1.00 77.81 104 THR A N 1
ATOM 770 C CA . THR A 1 104 ? 5.864 0.621 -13.475 1.00 77.81 104 THR A CA 1
ATOM 771 C C . THR A 1 104 ? 7.067 -0.156 -13.997 1.00 77.81 104 THR A C 1
ATOM 773 O O . THR A 1 104 ? 7.736 0.306 -14.919 1.00 77.81 104 THR A O 1
ATOM 776 N N . GLY A 1 105 ? 7.362 -1.325 -13.427 1.00 77.38 105 GLY A N 1
ATOM 777 C CA . GLY A 1 105 ? 8.535 -2.116 -13.768 1.00 77.38 105 GLY A CA 1
ATOM 778 C C . GLY A 1 105 ? 8.497 -2.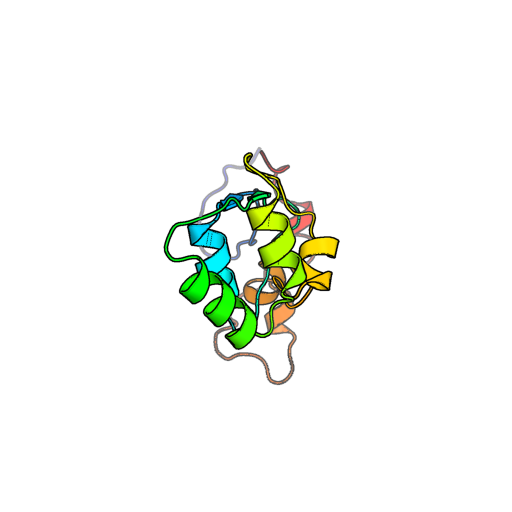633 -15.202 1.00 77.38 105 GLY A C 1
ATOM 779 O O . GLY A 1 105 ? 7.461 -3.035 -15.733 1.00 77.38 105 GLY A O 1
ATOM 780 N N . ALA A 1 106 ? 9.671 -2.685 -15.828 1.00 77.62 106 ALA A N 1
ATOM 781 C CA . ALA A 1 106 ? 9.829 -3.129 -17.210 1.00 77.62 106 ALA A CA 1
ATOM 782 C C . ALA A 1 106 ? 9.336 -4.566 -17.457 1.00 77.62 106 ALA A C 1
ATOM 784 O O . ALA A 1 106 ? 9.007 -4.919 -18.589 1.00 77.62 106 ALA A O 1
ATOM 785 N N . THR A 1 107 ? 9.318 -5.410 -16.424 1.00 78.38 107 THR A N 1
ATOM 786 C CA . THR A 1 107 ? 8.847 -6.805 -16.471 1.00 78.38 107 THR A CA 1
ATOM 787 C C . THR A 1 107 ? 7.349 -6.922 -16.744 1.00 78.38 107 THR A C 1
ATOM 789 O O . THR A 1 107 ? 6.911 -7.937 -17.272 1.00 78.38 107 THR A O 1
ATOM 792 N N . ILE A 1 108 ? 6.556 -5.870 -16.509 1.00 84.56 108 ILE A N 1
ATOM 793 C CA . ILE A 1 108 ? 5.118 -5.852 -16.830 1.00 84.56 108 ILE A CA 1
ATOM 794 C C . ILE A 1 108 ? 4.874 -6.098 -18.327 1.00 84.56 108 ILE A C 1
ATOM 796 O O . ILE A 1 108 ? 3.886 -6.722 -18.709 1.00 84.56 108 ILE A O 1
ATOM 800 N N . CYS A 1 109 ? 5.804 -5.676 -19.187 1.00 84.50 109 CYS A N 1
ATOM 801 C CA . CYS A 1 109 ? 5.712 -5.880 -20.630 1.00 84.50 109 CYS A CA 1
ATOM 802 C C . CYS A 1 109 ? 5.976 -7.322 -21.092 1.00 84.50 109 CYS A C 1
ATOM 804 O O . CYS A 1 109 ? 5.860 -7.596 -22.286 1.00 84.50 109 CYS A O 1
ATOM 806 N N . GLU A 1 110 ? 6.316 -8.230 -20.172 1.00 84.06 110 GLU A N 1
ATOM 807 C CA . GLU A 1 110 ? 6.419 -9.674 -20.422 1.00 84.06 110 GLU A CA 1
ATOM 808 C C . GLU A 1 110 ? 5.105 -10.419 -20.125 1.00 84.06 110 GLU A C 1
ATOM 810 O O . GLU A 1 110 ? 5.001 -11.609 -20.419 1.00 84.06 110 GLU A O 1
ATOM 815 N N . ALA A 1 111 ? 4.098 -9.744 -19.554 1.00 85.25 111 ALA A N 1
ATOM 816 C CA . ALA A 1 111 ? 2.801 -10.352 -19.278 1.00 85.25 111 ALA A CA 1
ATOM 817 C C . ALA A 1 111 ? 2.117 -10.842 -20.568 1.00 85.25 111 ALA A C 1
ATOM 819 O O . ALA A 1 111 ? 2.285 -10.261 -21.642 1.00 85.25 111 ALA A O 1
ATOM 820 N N . VAL A 1 112 ? 1.312 -11.902 -20.449 1.00 85.00 112 VAL A N 1
ATOM 821 C CA . VAL A 1 112 ? 0.509 -12.455 -21.548 1.00 85.00 112 VAL A CA 1
ATOM 822 C C . VAL A 1 112 ? -0.976 -12.347 -21.171 1.00 85.00 112 VAL A C 1
ATOM 824 O O . VAL A 1 112 ? -1.384 -12.990 -20.203 1.00 85.00 112 VAL A O 1
ATOM 827 N N . PRO A 1 113 ? -1.792 -11.561 -21.905 1.00 89.56 113 PRO A N 1
ATOM 828 C CA . PRO A 1 113 ? -1.432 -10.764 -23.082 1.00 89.56 113 PRO A CA 1
ATOM 829 C C . PRO A 1 113 ? -0.593 -9.523 -22.734 1.00 89.56 113 PRO A C 1
ATOM 831 O O . PRO A 1 113 ? -0.726 -8.945 -21.655 1.00 89.56 113 PRO A O 1
ATOM 834 N N . ARG A 1 114 ? 0.257 -9.100 -23.678 1.00 88.00 114 ARG A N 1
ATOM 835 C CA . ARG A 1 114 ? 1.115 -7.921 -23.513 1.00 88.00 114 ARG A CA 1
ATOM 836 C C . ARG A 1 114 ? 0.254 -6.649 -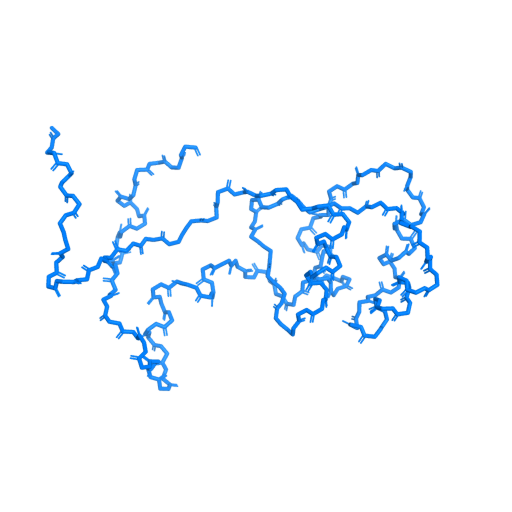23.460 1.00 88.00 114 ARG A C 1
ATOM 838 O O . ARG A 1 114 ? -0.536 -6.445 -24.381 1.00 88.00 114 ARG A O 1
ATOM 845 N N . PRO A 1 115 ? 0.436 -5.766 -22.460 1.00 87.88 115 PRO A N 1
ATOM 846 C CA . PRO A 1 115 ? -0.262 -4.482 -22.411 1.00 87.88 115 PRO A CA 1
ATOM 847 C C . PRO A 1 115 ? 0.037 -3.608 -23.638 1.00 87.88 115 PRO A C 1
ATOM 849 O O . PRO A 1 115 ? 1.190 -3.492 -24.062 1.00 87.88 115 PRO A O 1
ATOM 852 N N . GLU A 1 116 ? -0.983 -2.948 -24.188 1.00 88.75 116 GLU A N 1
ATOM 853 C CA . GLU A 1 116 ? -0.863 -2.140 -25.416 1.00 88.75 116 GLU A CA 1
ATOM 854 C C . GLU A 1 116 ? 0.068 -0.925 -25.268 1.00 88.75 116 GLU A C 1
ATOM 856 O O . GLU A 1 116 ? 0.677 -0.463 -26.232 1.00 88.75 116 GLU A O 1
ATOM 861 N N . ASN A 1 117 ? 0.226 -0.412 -24.046 1.00 84.25 117 ASN A N 1
ATOM 862 C CA . ASN A 1 117 ? 1.082 0.734 -23.743 1.00 84.25 117 ASN A CA 1
ATOM 863 C C . ASN A 1 117 ? 2.580 0.382 -23.624 1.00 84.25 117 ASN A C 1
ATOM 865 O O . ASN A 1 117 ? 3.406 1.279 -23.442 1.00 84.25 117 ASN A O 1
ATOM 869 N N . CYS A 1 118 ? 2.959 -0.892 -23.749 1.00 84.88 118 CYS A N 1
ATOM 870 C CA . CYS A 1 118 ? 4.354 -1.320 -23.703 1.00 84.88 118 CYS A CA 1
ATOM 871 C C . CYS A 1 118 ? 5.102 -0.999 -25.004 1.00 84.88 118 CYS A C 1
ATOM 873 O O . CYS A 1 118 ? 4.945 -1.709 -25.997 1.00 84.88 118 CYS A O 1
ATOM 875 N N . ARG A 1 119 ? 5.988 0.007 -24.977 1.00 78.00 119 ARG A N 1
ATOM 876 C CA . ARG A 1 119 ? 6.821 0.418 -26.127 1.00 78.00 119 ARG A CA 1
ATOM 877 C C . ARG A 1 119 ? 8.266 -0.082 -26.037 1.0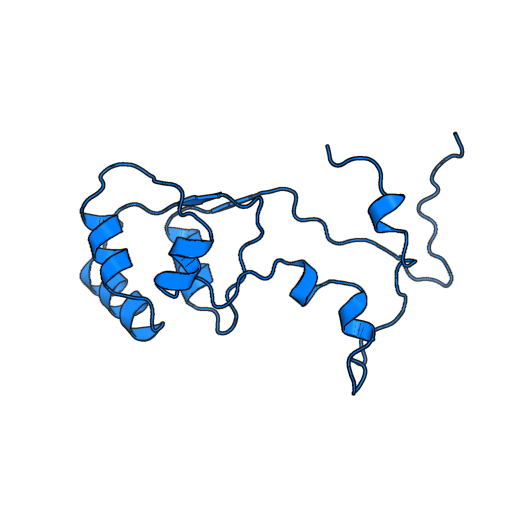0 78.00 119 ARG A C 1
ATOM 879 O O . ARG A 1 119 ? 8.616 -1.038 -26.722 1.00 78.00 119 ARG A O 1
ATOM 886 N N . ILE A 1 120 ? 9.077 0.544 -25.181 1.00 76.38 120 ILE A N 1
ATOM 887 C CA . ILE A 1 120 ? 10.510 0.258 -24.999 1.00 76.38 120 ILE A CA 1
ATOM 888 C C . ILE A 1 120 ? 10.746 -0.300 -23.593 1.00 76.38 120 ILE A C 1
ATOM 890 O O . ILE A 1 120 ? 10.236 0.254 -22.621 1.00 76.38 120 ILE A O 1
ATOM 894 N N . ARG A 1 121 ? 11.542 -1.372 -23.481 1.00 72.44 121 ARG A N 1
ATOM 895 C CA . ARG A 1 121 ? 12.070 -1.853 -22.196 1.00 72.44 121 ARG A CA 1
ATOM 896 C C . ARG A 1 121 ? 13.500 -1.345 -21.982 1.00 72.44 121 ARG A C 1
ATOM 898 O O . ARG A 1 121 ? 14.299 -1.408 -22.918 1.00 72.44 121 ARG A O 1
ATOM 905 N N . PRO A 1 122 ? 13.843 -0.904 -20.761 1.00 69.62 122 PRO A N 1
ATOM 906 C CA . PRO A 1 122 ? 15.227 -0.848 -20.305 1.00 69.62 122 PRO A CA 1
ATOM 907 C C . PRO A 1 122 ? 15.933 -2.196 -20.517 1.00 69.62 122 PRO A C 1
ATOM 909 O O . PRO A 1 122 ? 15.288 -3.249 -20.513 1.00 69.62 122 PRO A O 1
ATOM 912 N N . SER A 1 123 ? 17.254 -2.173 -20.703 1.00 72.19 123 SER A N 1
ATOM 913 C CA . SER A 1 123 ? 18.054 -3.402 -20.735 1.00 72.19 123 SER A CA 1
ATOM 914 C C . SER A 1 123 ? 17.938 -4.154 -19.404 1.00 72.19 123 SER A C 1
ATOM 916 O O . SER A 1 123 ? 17.685 -3.551 -18.363 1.00 72.19 123 SER A O 1
ATOM 918 N N . ALA A 1 124 ? 18.174 -5.469 -19.417 1.00 69.62 124 ALA A N 1
ATOM 919 C CA . ALA A 1 124 ? 18.155 -6.284 -18.197 1.00 69.62 124 ALA A CA 1
ATOM 920 C C . ALA A 1 124 ? 19.149 -5.786 -17.126 1.00 69.62 124 ALA A C 1
ATOM 922 O O . ALA A 1 124 ? 18.891 -5.933 -15.937 1.00 69.62 124 ALA A O 1
ATOM 923 N N . ASN A 1 125 ? 20.247 -5.150 -17.551 1.00 67.31 125 ASN A N 1
ATOM 924 C CA . ASN A 1 125 ? 21.275 -4.603 -16.665 1.00 67.31 125 ASN A CA 1
ATOM 925 C C . ASN A 1 125 ? 21.054 -3.131 -16.300 1.00 67.31 125 ASN A C 1
ATOM 927 O O . ASN A 1 125 ? 21.843 -2.586 -15.539 1.00 67.31 125 ASN A O 1
ATOM 931 N N . ALA A 1 126 ? 19.997 -2.481 -16.801 1.00 71.00 126 ALA A N 1
ATOM 932 C CA . ALA A 1 126 ? 19.798 -1.047 -16.610 1.00 71.00 126 ALA A CA 1
ATOM 933 C C . ALA A 1 126 ? 19.832 -0.641 -15.128 1.00 71.00 126 ALA A C 1
ATOM 935 O O . ALA A 1 126 ? 20.340 0.426 -14.804 1.00 71.00 126 ALA A O 1
ATOM 936 N N . GLU A 1 127 ? 19.305 -1.483 -14.236 1.00 67.69 127 GLU A N 1
ATOM 937 C CA . GLU A 1 127 ? 19.264 -1.228 -12.792 1.00 67.69 127 GLU A CA 1
ATOM 938 C C . GLU A 1 127 ? 20.642 -1.349 -12.125 1.00 67.69 127 GLU A C 1
ATOM 940 O O . GLU A 1 127 ? 20.958 -0.573 -11.228 1.00 67.69 127 GLU A O 1
ATOM 945 N N . ALA A 1 128 ? 21.483 -2.277 -12.596 1.00 68.12 128 ALA A N 1
ATOM 946 C CA . ALA A 1 128 ? 22.866 -2.433 -12.139 1.00 68.12 128 ALA A CA 1
ATOM 947 C C . ALA A 1 128 ? 23.792 -1.343 -12.707 1.00 68.12 128 ALA A C 1
ATOM 949 O O . ALA A 1 128 ? 24.736 -0.923 -12.042 1.00 68.12 128 ALA A O 1
ATOM 950 N N . ASP A 1 129 ? 23.494 -0.878 -13.921 1.00 69.19 129 ASP A N 1
ATOM 951 C CA . ASP A 1 129 ? 24.220 0.188 -14.614 1.00 69.19 129 ASP A CA 1
ATOM 952 C C . ASP A 1 129 ? 23.753 1.592 -14.178 1.00 69.19 129 ASP A C 1
ATOM 954 O O . ASP A 1 129 ? 24.360 2.602 -14.551 1.00 69.19 129 ASP A O 1
ATOM 958 N N . ALA A 1 130 ? 22.666 1.678 -13.401 1.00 63.78 130 ALA A N 1
ATOM 959 C CA . ALA A 1 130 ? 22.164 2.934 -12.873 1.00 63.78 130 ALA A CA 1
ATOM 960 C C . ALA A 1 130 ? 23.156 3.513 -11.847 1.00 63.78 130 ALA A C 1
ATOM 962 O O . ALA A 1 130 ? 23.707 2.774 -11.025 1.00 63.78 130 ALA A O 1
ATOM 963 N N . PRO A 1 131 ? 23.389 4.840 -11.848 1.00 59.03 131 PRO A N 1
ATOM 964 C CA . PRO A 1 131 ? 24.223 5.468 -10.832 1.00 59.03 131 PRO A CA 1
ATOM 965 C C . PRO A 1 131 ? 23.679 5.140 -9.437 1.00 59.03 131 PRO A C 1
ATOM 967 O O . PRO A 1 131 ? 22.465 5.164 -9.223 1.00 59.03 131 PRO A O 1
ATOM 970 N N . ALA A 1 132 ? 24.582 4.821 -8.502 1.00 55.00 132 ALA A N 1
ATOM 971 C CA . ALA A 1 132 ? 24.224 4.483 -7.129 1.00 55.00 132 ALA A CA 1
ATOM 972 C C . ALA A 1 132 ? 23.258 5.538 -6.567 1.00 55.00 132 ALA A C 1
ATOM 974 O O . ALA A 1 132 ? 23.564 6.732 -6.608 1.00 55.00 132 ALA A O 1
ATOM 975 N N . LYS A 1 133 ? 22.082 5.076 -6.110 1.00 54.09 133 LYS A N 1
ATOM 976 C CA . LYS A 1 133 ? 21.008 5.906 -5.545 1.00 54.09 133 LYS A CA 1
ATOM 977 C C . LYS A 1 133 ? 21.611 6.923 -4.564 1.00 54.09 133 LYS A C 1
ATOM 979 O O . LYS A 1 133 ? 22.287 6.513 -3.621 1.00 54.09 133 LYS A O 1
ATOM 984 N N . LEU A 1 134 ? 21.392 8.214 -4.830 1.00 38.44 134 LEU A N 1
ATOM 985 C CA . LEU A 1 134 ? 21.658 9.303 -3.883 1.00 38.44 134 LEU A CA 1
ATOM 986 C C . LEU A 1 134 ? 20.787 9.144 -2.633 1.00 38.44 134 LEU A C 1
ATOM 988 O O . LEU A 1 134 ? 19.600 8.777 -2.802 1.00 38.44 134 LEU A O 1
#

Foldseek 3Di:
DDDDDQDADVPDDADDDDCLEDEAEAVNLLVQLPDPAREDAQRYWYWYADDPPLVVVLVSCVVSVFACVVSVVRDVDHDIDTDHLVNCCVRVSHVDHDHCCVVVPLCQCVDVVGDPPNDDYDDPCNVVVDPDRD

pLDDT: mean 81.46, std 12.51, range [38.44, 96.69]